Protein AF-A0A6P0U006-F1 (afdb_monomer_lite)

Secondary structure (DSSP, 8-state):
-HHHHHHHHHH---BTTBPPPPHHHHHHHHHHHHHTTSS-HHHHHHHHHTTGGGGGT---

Radius of gyration: 11.2 Å; chains: 1; bounding box: 24×21×28 Å

Foldseek 3Di:
DVVVVQLCVQQDCVDPPDHHDAPVVSLVVVVVCVVVVNDPPVVSVVCVVVVVVVVVVGDD

Sequence (60 aa):
MVIADIYDALTAGDRPYKQGLPVEAALRIMHYEAAQNKINSNFLELFEQREVFSILGHSK

pLDDT: mean 91.19, std 7.79, range [64.88, 97.56]

Structure (mmCIF, N/CA/C/O backbone):
data_AF-A0A6P0U006-F1
#
_entry.id   AF-A0A6P0U006-F1
#
loop_
_atom_site.group_PDB
_atom_site.id
_atom_site.type_symbol
_atom_site.label_atom_id
_atom_site.label_alt_id
_atom_site.label_comp_id
_atom_site.label_asym_id
_atom_site.label_entity_id
_atom_site.label_seq_id
_atom_site.pdbx_PDB_ins_code
_atom_site.Cartn_x
_atom_site.Cartn_y
_atom_site.Cartn_z
_atom_site.occupancy
_atom_site.B_iso_or_equiv
_atom_site.auth_seq_id
_atom_site.auth_comp_id
_atom_site.auth_asym_id
_atom_site.auth_atom_id
_atom_site.pdbx_PDB_model_num
ATOM 1 N N . MET A 1 1 ? -12.290 1.954 -3.356 1.00 64.88 1 MET A N 1
ATOM 2 C CA . MET A 1 1 ? -11.619 2.759 -4.395 1.00 64.88 1 MET A CA 1
ATOM 3 C C . MET A 1 1 ? -10.369 3.401 -3.814 1.00 64.88 1 MET A C 1
ATOM 5 O O . MET A 1 1 ? -9.316 2.819 -3.990 1.00 64.88 1 MET A O 1
ATOM 9 N N . VAL A 1 2 ? -10.495 4.415 -2.946 1.00 87.75 2 VAL A N 1
ATOM 10 C CA . VAL A 1 2 ? -9.372 5.232 -2.429 1.00 87.75 2 VAL A CA 1
ATOM 11 C C . VAL A 1 2 ? -8.105 4.466 -1.995 1.00 87.75 2 VAL A C 1
ATOM 13 O O . VAL A 1 2 ? -7.023 4.834 -2.426 1.00 87.75 2 VAL A O 1
ATOM 16 N N . ILE A 1 3 ? -8.198 3.405 -1.178 1.00 93.38 3 ILE A N 1
ATOM 17 C CA . ILE A 1 3 ? -7.004 2.641 -0.740 1.00 93.38 3 ILE A CA 1
ATOM 18 C C . ILE A 1 3 ? -6.262 2.008 -1.927 1.00 93.38 3 ILE A C 1
ATOM 20 O O . ILE A 1 3 ? -5.040 2.085 -1.995 1.00 93.38 3 ILE A O 1
ATOM 24 N N . ALA A 1 4 ? -7.001 1.403 -2.861 1.00 92.62 4 ALA A N 1
ATOM 25 C CA . ALA A 1 4 ? -6.414 0.756 -4.030 1.00 92.62 4 ALA A CA 1
ATOM 26 C C . ALA A 1 4 ? -5.782 1.790 -4.970 1.00 92.62 4 ALA A C 1
ATOM 28 O O . ALA A 1 4 ? -4.671 1.568 -5.429 1.00 92.62 4 ALA A O 1
ATOM 29 N N . ASP A 1 5 ? -6.434 2.940 -5.170 1.00 92.75 5 ASP A N 1
ATOM 30 C CA . ASP A 1 5 ? -5.906 4.025 -6.008 1.00 92.75 5 ASP A CA 1
ATOM 31 C C . ASP A 1 5 ? -4.606 4.612 -5.425 1.00 92.75 5 ASP A C 1
ATOM 33 O O . ASP A 1 5 ? -3.656 4.895 -6.152 1.00 92.75 5 ASP A O 1
ATOM 37 N N . ILE A 1 6 ? -4.534 4.766 -4.096 1.00 93.81 6 ILE A N 1
ATOM 38 C CA . ILE A 1 6 ? -3.319 5.224 -3.406 1.00 93.81 6 ILE A CA 1
ATOM 39 C C . ILE A 1 6 ? -2.205 4.185 -3.540 1.00 93.81 6 ILE A C 1
ATOM 41 O O . ILE A 1 6 ? -1.071 4.544 -3.853 1.00 93.81 6 ILE A O 1
ATOM 45 N N . TYR A 1 7 ? -2.512 2.908 -3.303 1.00 95.00 7 TYR A N 1
ATOM 46 C CA . TYR A 1 7 ? -1.535 1.831 -3.434 1.00 95.00 7 TYR A CA 1
ATOM 47 C C . TYR A 1 7 ? -0.988 1.739 -4.864 1.00 95.00 7 TYR A C 1
ATOM 49 O O . TYR A 1 7 ? 0.227 1.668 -5.057 1.00 95.00 7 TYR A O 1
ATOM 57 N N . ASP A 1 8 ? -1.871 1.795 -5.860 1.00 93.06 8 ASP A N 1
ATOM 58 C CA . ASP A 1 8 ? -1.504 1.770 -7.272 1.00 93.06 8 ASP A CA 1
ATOM 59 C C . ASP A 1 8 ? -0.611 2.968 -7.614 1.00 93.06 8 ASP A C 1
ATOM 61 O O . ASP A 1 8 ? 0.503 2.787 -8.086 1.00 93.06 8 ASP A O 1
ATOM 65 N N . ALA A 1 9 ? -0.978 4.189 -7.215 1.00 92.50 9 ALA A N 1
ATOM 66 C CA . ALA A 1 9 ? -0.153 5.377 -7.455 1.00 92.50 9 ALA A CA 1
ATOM 67 C C . ALA A 1 9 ? 1.242 5.335 -6.791 1.00 92.50 9 ALA A C 1
ATOM 69 O O . ALA A 1 9 ? 2.174 6.002 -7.260 1.00 92.50 9 ALA A O 1
ATOM 70 N N . LEU A 1 10 ? 1.386 4.606 -5.677 1.00 93.62 10 LEU A N 1
A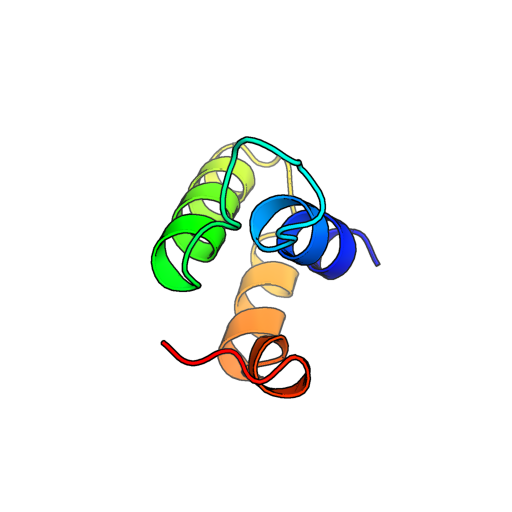TOM 71 C CA . LEU A 1 10 ? 2.657 4.419 -4.969 1.00 93.62 10 LEU A CA 1
ATOM 72 C C . LEU A 1 10 ? 3.528 3.326 -5.599 1.00 93.62 10 LEU A C 1
ATOM 74 O O . LEU A 1 10 ? 4.756 3.431 -5.550 1.00 93.62 10 LEU A O 1
ATOM 78 N N . THR A 1 11 ? 2.911 2.288 -6.161 1.00 93.94 11 THR A N 1
ATOM 79 C CA . THR A 1 11 ? 3.598 1.113 -6.722 1.00 93.94 11 THR A CA 1
ATOM 80 C C . THR A 1 11 ? 3.711 1.143 -8.245 1.00 93.94 11 THR A C 1
ATOM 82 O O . THR A 1 11 ? 4.518 0.408 -8.811 1.00 93.94 11 THR A O 1
ATOM 85 N N . ALA A 1 12 ? 2.991 2.045 -8.911 1.00 89.06 12 ALA A N 1
ATOM 86 C CA . ALA A 1 12 ? 3.088 2.278 -10.340 1.00 89.06 12 ALA A CA 1
ATOM 87 C C . ALA A 1 12 ? 4.506 2.726 -10.723 1.00 89.06 12 ALA A C 1
ATOM 89 O O . ALA A 1 12 ? 5.074 3.672 -10.169 1.00 89.06 12 ALA A O 1
ATOM 90 N N . GLY A 1 13 ? 5.074 2.026 -11.704 1.00 75.19 13 GLY A N 1
ATOM 91 C CA . GLY A 1 13 ? 6.333 2.372 -12.368 1.00 75.19 13 GLY A CA 1
ATOM 92 C C . GLY A 1 13 ? 6.135 3.241 -13.612 1.00 75.19 13 GLY A C 1
ATOM 93 O O . GLY A 1 13 ? 7.011 3.289 -14.469 1.00 75.19 13 GLY A O 1
ATOM 94 N N . ASP A 1 14 ? 4.985 3.901 -13.742 1.00 73.88 14 ASP A N 1
ATO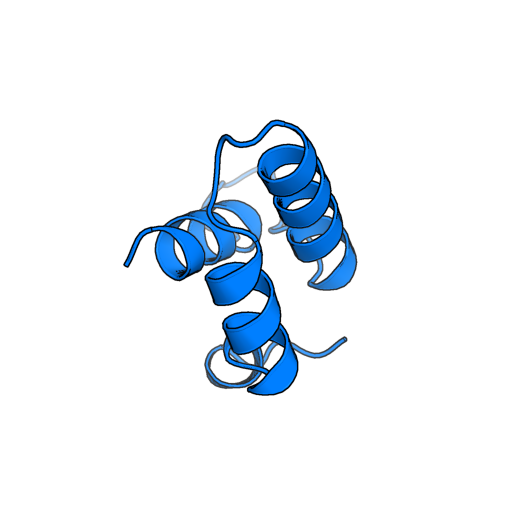M 95 C CA . ASP A 1 14 ? 4.593 4.716 -14.899 1.00 73.88 14 ASP A CA 1
ATOM 96 C C . ASP A 1 14 ? 5.445 5.989 -15.070 1.00 73.88 14 ASP A C 1
ATOM 98 O O . ASP A 1 14 ? 5.391 6.664 -16.100 1.00 73.88 14 ASP A O 1
ATOM 102 N N . ARG A 1 15 ? 6.281 6.311 -14.077 1.00 74.81 15 ARG A N 1
ATOM 103 C CA . ARG A 1 15 ? 7.162 7.481 -14.081 1.00 74.81 15 ARG A CA 1
ATOM 104 C C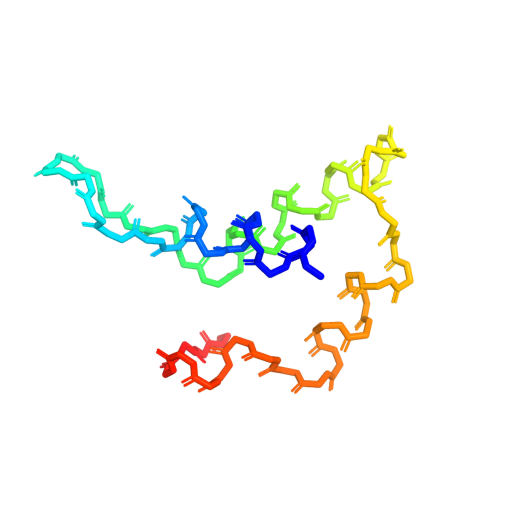 . ARG A 1 15 ? 8.513 7.122 -14.721 1.00 74.81 15 ARG A C 1
ATOM 106 O O . ARG A 1 15 ? 9.253 6.330 -14.138 1.00 74.81 15 ARG A O 1
ATOM 113 N N . PRO A 1 16 ? 8.929 7.783 -15.825 1.00 74.25 16 PRO A N 1
ATOM 114 C CA . PRO A 1 16 ? 10.142 7.439 -16.588 1.00 74.25 16 PRO A CA 1
ATOM 115 C C . PRO A 1 16 ? 11.453 7.402 -15.786 1.00 74.25 16 PRO A C 1
ATOM 117 O O . PRO A 1 16 ? 12.434 6.808 -16.223 1.00 74.25 16 PRO A O 1
ATOM 120 N N . TYR A 1 17 ? 11.486 8.054 -14.622 1.00 73.31 17 TYR A N 1
ATOM 121 C CA . TYR A 1 17 ? 12.691 8.262 -13.814 1.00 73.31 17 TYR A CA 1
ATOM 122 C C . TYR A 1 17 ? 12.588 7.695 -12.396 1.00 73.31 17 TYR A C 1
ATOM 124 O O . TYR A 1 17 ? 13.509 7.872 -11.599 1.00 73.31 17 TYR A O 1
ATOM 132 N N . LYS A 1 18 ? 11.465 7.060 -12.037 1.00 72.81 18 LYS A N 1
ATOM 133 C CA . LYS A 1 18 ? 11.237 6.587 -10.672 1.00 72.81 1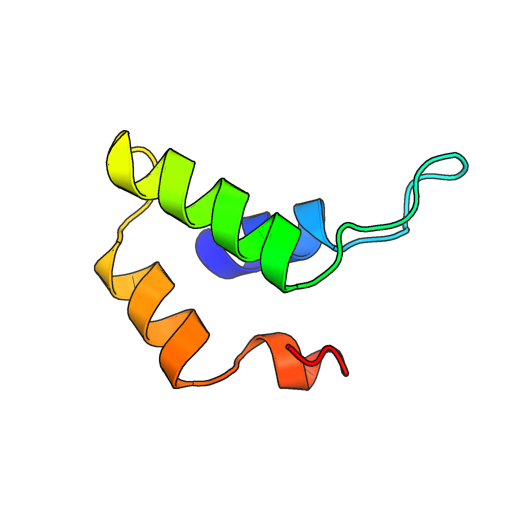8 LYS A CA 1
ATOM 134 C C . LYS A 1 18 ? 10.491 5.265 -10.694 1.00 72.81 18 LYS A C 1
ATOM 136 O O . LYS A 1 18 ? 9.332 5.210 -11.084 1.00 72.81 18 LYS A O 1
ATOM 141 N N . GLN A 1 19 ? 11.184 4.222 -10.250 1.00 81.88 19 GLN A N 1
ATOM 142 C CA . GLN A 1 19 ? 10.581 2.916 -10.025 1.00 81.88 19 GLN A CA 1
ATOM 143 C C . GLN A 1 19 ? 9.483 3.032 -8.961 1.00 81.88 19 GLN A C 1
ATOM 145 O O . GLN A 1 19 ? 9.607 3.827 -8.019 1.00 81.88 19 GLN A O 1
ATOM 150 N N . GLY A 1 20 ? 8.428 2.238 -9.132 1.00 89.56 20 GLY A N 1
ATOM 151 C CA . GLY A 1 20 ? 7.385 2.079 -8.129 1.00 89.56 20 GLY A CA 1
ATOM 152 C C . GLY A 1 20 ? 7.972 1.633 -6.793 1.00 89.56 20 GLY A C 1
ATOM 153 O O . GLY A 1 20 ? 9.036 1.008 -6.732 1.00 89.56 20 GLY A O 1
ATOM 154 N N . LEU A 1 21 ? 7.308 1.997 -5.700 1.00 93.50 21 LEU A N 1
ATOM 155 C CA . LEU A 1 21 ? 7.751 1.577 -4.378 1.00 93.50 21 LEU A CA 1
ATOM 156 C C . LEU A 1 21 ? 7.509 0.073 -4.182 1.00 93.50 21 LEU A C 1
ATOM 158 O O . LEU A 1 21 ? 6.478 -0.433 -4.625 1.00 93.50 21 LEU A O 1
ATOM 162 N N . PRO A 1 22 ? 8.404 -0.638 -3.471 1.00 94.12 22 PRO A N 1
ATOM 163 C CA . PRO A 1 22 ? 8.121 -2.000 -3.036 1.00 94.12 22 PRO A CA 1
ATOM 164 C C . PRO A 1 22 ? 6.924 -2.022 -2.077 1.00 94.12 22 PRO A C 1
ATOM 166 O O . PRO A 1 22 ? 6.594 -1.008 -1.446 1.00 94.12 22 PRO A O 1
ATOM 169 N N . VAL A 1 23 ? 6.292 -3.192 -1.948 1.00 94.69 23 VAL A N 1
ATOM 170 C CA . VAL A 1 23 ? 5.061 -3.388 -1.167 1.00 94.69 23 VAL A CA 1
ATOM 171 C C . VAL A 1 23 ? 5.206 -2.845 0.247 1.00 94.69 23 VAL A C 1
ATOM 173 O O . VAL A 1 23 ? 4.361 -2.066 0.689 1.00 94.69 23 VAL A O 1
ATOM 176 N N . GLU A 1 24 ? 6.286 -3.183 0.950 1.00 95.31 24 GLU A N 1
ATOM 177 C CA . GLU A 1 24 ? 6.457 -2.770 2.342 1.00 95.31 24 GLU A CA 1
ATOM 178 C C . GLU A 1 24 ? 6.635 -1.255 2.469 1.00 95.31 24 GLU A C 1
ATOM 180 O O . GLU A 1 24 ? 6.144 -0.649 3.423 1.00 95.31 24 GLU A O 1
ATOM 185 N N . ALA A 1 25 ? 7.279 -0.611 1.491 1.00 95.69 25 ALA A N 1
ATOM 186 C CA . ALA A 1 25 ? 7.418 0.841 1.481 1.00 95.69 25 ALA A CA 1
ATOM 187 C C . ALA A 1 25 ? 6.073 1.539 1.228 1.00 95.69 25 ALA A C 1
ATOM 189 O O . ALA A 1 25 ? 5.774 2.522 1.909 1.00 95.69 25 ALA A O 1
ATOM 190 N N . ALA A 1 26 ? 5.259 1.027 0.300 1.00 96.00 26 ALA A N 1
ATOM 191 C CA . ALA A 1 26 ? 3.926 1.556 0.025 1.00 96.00 26 ALA A CA 1
ATOM 192 C C . ALA A 1 26 ? 2.988 1.384 1.233 1.00 96.00 26 ALA A C 1
ATOM 194 O O . ALA A 1 26 ? 2.371 2.355 1.675 1.00 96.00 26 ALA A O 1
ATOM 195 N N . LEU A 1 27 ? 2.949 0.188 1.832 1.00 96.56 27 LEU A N 1
ATOM 196 C CA . LEU A 1 27 ? 2.153 -0.086 3.033 1.00 96.56 27 LEU A CA 1
ATOM 197 C C . LEU A 1 27 ? 2.585 0.798 4.207 1.00 96.56 27 LEU A C 1
ATOM 199 O O . LEU A 1 27 ? 1.737 1.372 4.883 1.00 96.56 27 LEU A O 1
ATOM 203 N N . ARG A 1 28 ? 3.894 0.995 4.414 1.00 97.31 28 ARG A N 1
ATOM 204 C CA . ARG A 1 28 ? 4.405 1.896 5.459 1.00 97.31 28 ARG A CA 1
ATOM 205 C C . ARG A 1 28 ? 3.919 3.337 5.281 1.00 97.31 28 ARG A C 1
ATOM 207 O O . ARG A 1 28 ? 3.566 3.977 6.269 1.00 97.31 28 ARG A O 1
ATOM 214 N N . ILE A 1 29 ? 3.897 3.851 4.048 1.00 96.81 29 ILE A N 1
ATOM 215 C CA . ILE A 1 29 ? 3.368 5.195 3.759 1.00 96.81 29 ILE A CA 1
ATOM 216 C C . ILE A 1 29 ? 1.871 5.252 4.071 1.00 96.81 29 ILE A C 1
ATOM 218 O O . ILE A 1 29 ? 1.422 6.186 4.730 1.00 96.81 29 ILE A O 1
ATOM 222 N N . MET A 1 30 ? 1.102 4.247 3.652 1.00 96.81 30 MET A N 1
ATOM 223 C CA . MET A 1 30 ? -0.333 4.211 3.936 1.00 96.81 30 MET A CA 1
ATOM 224 C C . MET A 1 30 ? -0.628 4.115 5.438 1.00 96.81 30 MET A C 1
ATOM 226 O O . MET A 1 30 ? -1.497 4.834 5.921 1.00 96.81 30 MET A O 1
ATOM 230 N N . HIS A 1 31 ? 0.130 3.324 6.204 1.00 97.31 31 HIS A N 1
ATOM 231 C CA . HIS A 1 31 ? 0.015 3.283 7.670 1.00 97.31 31 HIS A CA 1
ATOM 232 C C . HIS A 1 31 ? 0.268 4.642 8.312 1.00 97.31 31 HIS A C 1
ATOM 234 O O . HIS A 1 31 ? -0.462 5.045 9.216 1.00 97.31 31 HIS A O 1
ATOM 240 N N . TYR A 1 32 ? 1.271 5.375 7.823 1.00 97.56 32 TYR A N 1
ATOM 241 C CA . TYR A 1 32 ? 1.535 6.732 8.288 1.00 97.56 32 TYR A CA 1
ATOM 242 C C . TYR A 1 32 ? 0.349 7.666 8.004 1.00 97.56 32 TYR A C 1
ATOM 244 O O . TYR A 1 32 ? -0.107 8.370 8.902 1.00 97.56 32 TYR A O 1
ATOM 252 N N . GLU A 1 33 ? -0.210 7.635 6.793 1.00 95.88 33 GLU A N 1
ATOM 253 C CA . GLU A 1 33 ? -1.377 8.450 6.433 1.00 95.88 33 GLU A CA 1
ATOM 254 C C . GLU A 1 33 ? -2.641 8.044 7.222 1.00 95.88 33 GLU A C 1
ATOM 256 O O . GLU A 1 33 ? -3.434 8.908 7.606 1.00 95.88 33 GLU A O 1
ATOM 261 N N . ALA A 1 34 ? -2.809 6.753 7.532 1.00 96.31 34 ALA A N 1
ATOM 262 C CA . ALA A 1 34 ? -3.893 6.243 8.371 1.00 96.31 34 ALA A CA 1
ATOM 263 C C . ALA A 1 34 ? -3.763 6.733 9.821 1.00 96.31 34 ALA A C 1
ATOM 265 O O . ALA A 1 34 ? -4.744 7.181 10.411 1.00 96.31 34 ALA A O 1
ATOM 266 N N . ALA A 1 35 ? -2.543 6.743 10.369 1.00 96.88 35 ALA A N 1
ATOM 267 C CA . ALA A 1 35 ? -2.257 7.288 11.697 1.00 96.88 35 ALA A CA 1
ATOM 268 C C . ALA A 1 35 ? -2.540 8.799 11.791 1.00 96.88 35 ALA A C 1
ATOM 270 O O . ALA A 1 35 ? -2.851 9.308 12.866 1.00 96.88 35 ALA A O 1
ATOM 271 N N . GLN A 1 36 ? -2.474 9.516 10.665 1.00 96.94 36 GLN A N 1
ATOM 272 C CA . GLN A 1 36 ? -2.870 10.924 10.558 1.00 96.94 36 GLN A CA 1
ATOM 273 C C . GLN A 1 36 ? -4.376 11.112 10.273 1.00 96.94 36 GLN A C 1
ATOM 275 O O . GLN A 1 36 ? -4.802 12.227 9.980 1.00 96.94 36 GLN A O 1
ATOM 280 N N . ASN A 1 37 ? -5.188 10.047 10.342 1.00 94.88 37 ASN A N 1
ATOM 281 C CA . ASN A 1 37 ? -6.621 10.030 10.010 1.00 94.88 37 ASN A CA 1
ATOM 282 C C . ASN A 1 37 ? -6.954 10.506 8.582 1.00 94.88 37 ASN A C 1
ATOM 284 O O . ASN A 1 37 ? -8.082 10.919 8.311 1.00 94.88 37 ASN A O 1
ATOM 288 N N . LYS A 1 38 ? -5.995 10.451 7.648 1.00 94.56 38 LYS A N 1
ATOM 289 C CA . LYS A 1 38 ? -6.219 10.848 6.248 1.00 94.56 38 LYS A CA 1
ATOM 290 C C . LYS A 1 38 ? -6.832 9.730 5.411 1.00 94.56 38 LYS A C 1
ATOM 292 O O . LYS A 1 38 ? -7.513 10.002 4.426 1.00 94.56 38 LYS A O 1
ATOM 297 N N . ILE A 1 39 ? -6.601 8.478 5.804 1.00 93.94 39 ILE A N 1
ATOM 298 C CA . ILE A 1 39 ? -7.234 7.296 5.216 1.00 93.94 39 ILE A CA 1
ATOM 299 C C . ILE A 1 39 ? -7.782 6.390 6.319 1.00 93.94 39 ILE A C 1
ATOM 301 O O . ILE A 1 39 ? -7.300 6.397 7.448 1.00 93.94 39 ILE A O 1
ATOM 305 N N . ASN A 1 40 ? -8.811 5.608 5.997 1.00 95.38 40 ASN A N 1
ATOM 306 C CA . ASN A 1 40 ? -9.459 4.725 6.961 1.00 95.38 40 ASN A CA 1
ATOM 307 C C . ASN A 1 40 ? -8.581 3.494 7.254 1.00 95.38 40 ASN A C 1
ATOM 309 O O . ASN A 1 40 ? -8.346 2.672 6.365 1.00 95.38 40 ASN A O 1
ATOM 313 N N . SER A 1 41 ? -8.149 3.354 8.508 1.00 95.25 41 SER A N 1
ATOM 314 C CA . SER A 1 41 ? -7.290 2.259 8.971 1.00 95.25 41 SER A CA 1
ATOM 315 C C . SER A 1 41 ? -7.913 0.875 8.790 1.00 95.25 41 SER A C 1
ATOM 317 O O . SER A 1 41 ? -7.209 -0.055 8.419 1.00 95.25 41 SER A O 1
ATOM 319 N N . ASN A 1 42 ? -9.228 0.730 8.974 1.00 95.50 42 ASN A N 1
ATOM 320 C CA . ASN A 1 42 ? -9.903 -0.570 8.886 1.00 95.50 42 ASN A CA 1
ATOM 321 C C . ASN A 1 42 ? -9.932 -1.089 7.441 1.00 95.50 42 ASN A C 1
ATOM 323 O O . ASN A 1 42 ? -9.848 -2.291 7.199 1.00 95.50 42 ASN A O 1
ATOM 327 N N . PHE A 1 43 ? -10.037 -0.186 6.461 1.00 95.44 43 PHE A N 1
ATOM 328 C CA . PHE A 1 43 ? -9.952 -0.568 5.050 1.00 95.44 43 PHE A CA 1
ATOM 329 C C . PHE A 1 43 ? -8.523 -0.882 4.617 1.00 95.44 43 PHE A C 1
ATOM 331 O O . PHE A 1 43 ? -8.338 -1.784 3.802 1.00 95.44 43 PHE A O 1
ATOM 338 N N . LEU A 1 44 ? -7.528 -0.177 5.164 1.00 96.06 44 LEU A N 1
ATOM 339 C CA . LEU A 1 44 ? -6.123 -0.521 4.958 1.00 96.06 44 LEU A CA 1
ATOM 340 C C . LEU A 1 44 ? -5.809 -1.911 5.532 1.00 96.06 44 LEU A C 1
ATOM 342 O O . LEU A 1 44 ? -5.219 -2.744 4.849 1.00 96.06 44 LEU A O 1
ATOM 346 N N . GLU A 1 45 ? -6.274 -2.188 6.747 1.00 96.19 45 GLU A N 1
ATOM 347 C CA . GLU A 1 45 ? -6.088 -3.486 7.388 1.00 96.19 45 GLU A CA 1
ATOM 348 C C . GLU A 1 45 ? -6.740 -4.610 6.572 1.00 96.19 45 GLU A C 1
ATOM 350 O O . GLU A 1 45 ? -6.097 -5.617 6.285 1.00 96.19 45 GLU A O 1
ATOM 355 N N . LEU A 1 46 ? -7.980 -4.417 6.108 1.00 95.88 46 LEU A N 1
ATOM 356 C CA . LEU A 1 46 ? -8.653 -5.390 5.245 1.00 95.88 46 LEU A CA 1
ATOM 357 C C . LEU A 1 46 ? -7.903 -5.610 3.920 1.00 95.88 46 LEU A C 1
ATOM 359 O O . LEU A 1 46 ? -7.821 -6.744 3.448 1.00 95.88 46 LEU A O 1
ATOM 363 N N . PHE A 1 47 ? -7.358 -4.550 3.318 1.00 95.25 47 PHE A N 1
ATOM 364 C CA . PHE A 1 47 ? -6.564 -4.637 2.090 1.00 95.25 47 PHE A CA 1
ATOM 365 C C . PHE A 1 47 ? -5.311 -5.504 2.285 1.00 95.25 47 PHE A C 1
ATOM 367 O O . PHE A 1 47 ? -4.995 -6.331 1.428 1.00 95.25 47 PHE A O 1
ATOM 374 N N . GLU A 1 48 ? -4.632 -5.361 3.425 1.00 95.25 48 GLU A N 1
ATOM 375 C CA . GLU A 1 48 ? -3.467 -6.177 3.769 1.00 95.25 48 GLU A CA 1
ATOM 376 C C . GLU A 1 48 ? -3.815 -7.613 4.135 1.00 95.25 48 GLU A C 1
ATOM 378 O O . GLU A 1 48 ? -3.165 -8.530 3.644 1.00 95.25 48 GLU A O 1
ATOM 383 N N . GLN A 1 49 ? -4.844 -7.821 4.958 1.00 96.31 49 GLN A N 1
ATOM 384 C CA . GLN A 1 49 ? -5.291 -9.157 5.364 1.00 96.31 49 GLN A CA 1
ATOM 385 C C . GLN A 1 49 ? -5.713 -10.013 4.167 1.00 96.31 49 GLN A C 1
ATOM 387 O O . GLN A 1 49 ? -5.589 -11.234 4.194 1.00 96.31 49 GLN A O 1
ATOM 392 N N . ARG A 1 50 ? -6.251 -9.375 3.125 1.00 96.12 50 ARG A N 1
ATOM 393 C CA . ARG A 1 50 ? -6.657 -10.033 1.880 1.00 96.12 50 ARG A CA 1
ATOM 394 C C . ARG A 1 50 ? -5.543 -10.098 0.842 1.00 96.12 50 ARG A C 1
ATOM 396 O O . ARG A 1 50 ? -5.803 -10.604 -0.244 1.00 96.12 50 ARG A O 1
ATOM 403 N N . GLU A 1 51 ? -4.363 -9.559 1.152 1.00 94.50 51 GLU A N 1
ATOM 404 C CA . GLU A 1 51 ? -3.220 -9.460 0.244 1.00 94.50 51 GLU A CA 1
ATOM 405 C C . GLU A 1 51 ? -3.633 -8.959 -1.144 1.00 94.50 51 GLU A C 1
ATOM 407 O O . GLU A 1 51 ? -3.231 -9.510 -2.163 1.00 94.50 51 GLU A O 1
ATOM 412 N N . VAL A 1 52 ? -4.477 -7.922 -1.209 1.00 94.56 52 VAL A N 1
ATOM 413 C CA . VAL A 1 52 ? -5.084 -7.468 -2.478 1.00 94.56 52 VAL A CA 1
ATOM 414 C C . VAL A 1 52 ? -4.017 -7.095 -3.514 1.00 94.56 52 VAL A C 1
ATOM 416 O O . VAL A 1 52 ? -4.214 -7.285 -4.712 1.00 94.56 52 VAL A O 1
ATOM 419 N N . PHE A 1 53 ? -2.852 -6.636 -3.058 1.00 93.44 53 PHE A N 1
ATOM 420 C CA . PHE A 1 53 ? -1.688 -6.360 -3.897 1.00 93.44 53 PHE A CA 1
ATOM 421 C C . PHE A 1 53 ? -1.138 -7.585 -4.653 1.00 93.44 53 PHE A C 1
ATOM 423 O O . PHE A 1 53 ? -0.514 -7.415 -5.699 1.00 93.44 53 PHE A O 1
ATOM 430 N N . SER A 1 54 ? -1.404 -8.810 -4.193 1.00 94.00 54 SER A N 1
ATOM 431 C CA . SER A 1 54 ? -1.013 -10.045 -4.891 1.00 94.00 54 SER A CA 1
ATOM 432 C C . SER A 1 54 ? -1.683 -10.197 -6.259 1.00 94.00 54 SER A C 1
ATOM 434 O O . SER A 1 54 ? -1.110 -10.808 -7.158 1.00 94.00 54 SER A O 1
ATOM 436 N N . ILE A 1 55 ? -2.848 -9.570 -6.464 1.00 91.44 55 ILE A N 1
ATOM 437 C CA . ILE A 1 55 ? -3.554 -9.540 -7.756 1.00 91.44 55 ILE A CA 1
ATOM 438 C C . ILE A 1 55 ? -2.719 -8.810 -8.821 1.00 91.44 55 ILE A C 1
ATOM 440 O O . ILE A 1 55 ? -2.813 -9.125 -10.005 1.00 91.44 55 ILE A O 1
ATOM 444 N N . LEU A 1 56 ? -1.866 -7.871 -8.399 1.00 88.94 56 LEU A N 1
ATOM 445 C CA . LEU A 1 56 ? -0.924 -7.147 -9.257 1.00 88.94 56 LEU A CA 1
ATOM 446 C C . LEU A 1 56 ? 0.410 -7.897 -9.428 1.00 88.94 56 LEU A C 1
ATOM 448 O O . LEU A 1 56 ? 1.337 -7.382 -10.044 1.00 88.94 56 LEU A O 1
ATOM 452 N N . GLY A 1 57 ? 0.529 -9.111 -8.877 1.00 90.25 57 GLY A N 1
ATOM 453 C CA . GLY A 1 57 ? 1.768 -9.889 -8.861 1.00 90.25 57 GLY A CA 1
ATOM 454 C C . GLY A 1 57 ? 2.789 -9.404 -7.829 1.00 90.25 57 GLY A C 1
ATOM 455 O O . GLY A 1 57 ? 3.929 -9.863 -7.838 1.00 90.25 57 GLY A O 1
ATOM 456 N N . HIS A 1 58 ? 2.409 -8.483 -6.940 1.00 91.75 5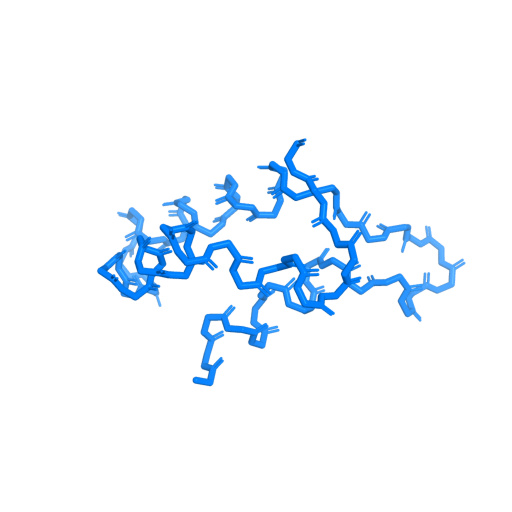8 HIS A N 1
ATOM 457 C CA . HIS A 1 58 ? 3.290 -8.000 -5.884 1.00 91.75 58 HIS A CA 1
ATOM 458 C C . HIS A 1 58 ? 3.296 -8.956 -4.684 1.00 91.75 58 HIS A C 1
ATOM 460 O O . HIS A 1 58 ? 2.292 -9.587 -4.366 1.00 91.75 58 HIS A O 1
ATOM 466 N N . SER A 1 59 ? 4.427 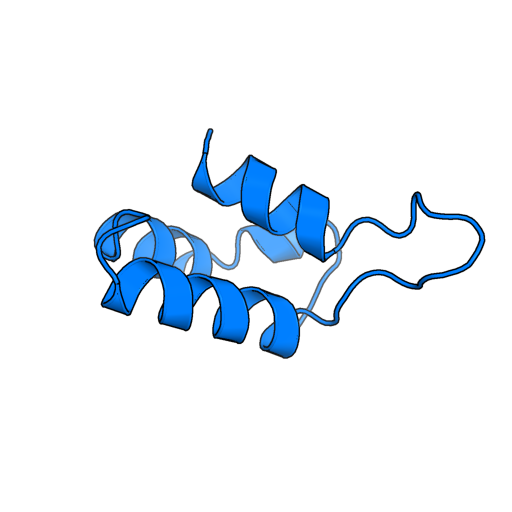-9.055 -3.991 1.00 86.69 59 SER A N 1
ATOM 467 C CA . SER A 1 59 ? 4.593 -9.882 -2.787 1.00 86.69 59 SER A CA 1
ATOM 468 C C . SER A 1 59 ? 5.322 -9.080 -1.711 1.00 86.69 59 SER A C 1
ATOM 470 O O . SER A 1 59 ? 6.107 -8.193 -2.053 1.00 86.69 59 SER A O 1
ATOM 472 N N . LYS A 1 60 ? 5.007 -9.354 -0.439 1.00 73.88 60 LYS A N 1
ATOM 473 C CA . LYS A 1 60 ? 5.776 -8.847 0.707 1.00 73.88 60 LYS A CA 1
ATOM 474 C C . LYS A 1 60 ? 7.151 -9.506 0.775 1.00 73.88 60 LYS A C 1
ATOM 476 O O . LYS A 1 60 ? 7.294 -10.637 0.259 1.00 73.88 60 LYS A O 1
#